Protein AF-A0A7J9N6A4-F1 (afdb_monomer_lite)

Secondary structure (DSSP, 8-state):
--HHHHHHHHHHHHHT-SS----TTHHHHHHHS-TT--GGGSPP----

InterPro domains:
  IPR016135 Ubiquitin-conjugating enzyme/RWD-like [G3DSA:3.10.110.10] (1-48)

Structure (mmCIF, N/CA/C/O backbone):
data_AF-A0A7J9N6A4-F1
#
_entry.id   AF-A0A7J9N6A4-F1
#
loop_
_atom_site.group_PDB
_atom_site.id
_atom_site.type_symbol
_atom_site.label_atom_id
_atom_site.label_alt_id
_atom_site.label_comp_id
_atom_site.label_asym_id
_atom_site.label_entity_id
_atom_site.label_seq_id
_atom_site.pdbx_PDB_ins_code
_atom_site.Cartn_x
_atom_site.Cartn_y
_atom_site.Cartn_z
_atom_site.occupancy
_atom_site.B_iso_or_equiv
_atom_site.auth_seq_id
_atom_site.auth_comp_id
_atom_site.auth_asym_id
_atom_site.auth_atom_id
_atom_site.pdbx_PDB_model_num
ATOM 1 N N . MET A 1 1 ? 13.131 5.900 5.905 1.00 69.50 1 MET A N 1
ATOM 2 C CA . MET A 1 1 ? 12.205 4.747 5.834 1.00 69.50 1 MET A CA 1
ATOM 3 C C . MET A 1 1 ? 13.020 3.477 5.993 1.00 69.50 1 MET A C 1
ATOM 5 O O . MET A 1 1 ? 13.947 3.287 5.216 1.00 69.50 1 MET A O 1
ATOM 9 N N . THR A 1 2 ? 12.737 2.663 7.010 1.00 95.69 2 THR A N 1
ATOM 10 C CA . THR A 1 2 ? 13.417 1.369 7.213 1.00 95.69 2 THR A CA 1
ATOM 11 C C . THR A 1 2 ? 12.559 0.242 6.651 1.00 95.69 2 THR A C 1
ATOM 13 O O . THR A 1 2 ? 11.333 0.360 6.619 1.00 95.69 2 THR A O 1
ATOM 16 N N . VAL A 1 3 ? 13.174 -0.867 6.238 1.00 96.31 3 VAL A N 1
ATOM 17 C CA . VAL A 1 3 ? 12.432 -2.048 5.758 1.00 9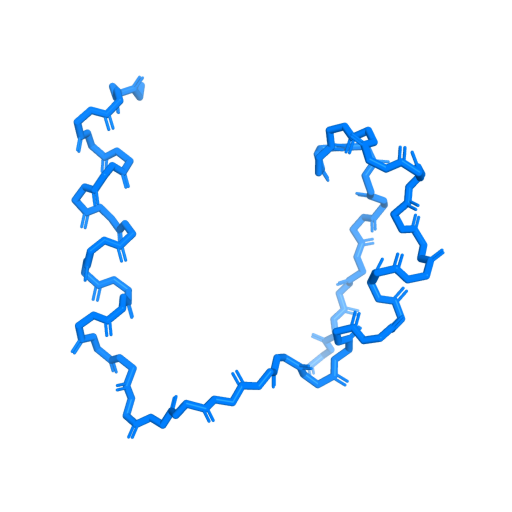6.31 3 VAL A CA 1
ATOM 18 C C . VAL A 1 3 ? 11.417 -2.509 6.806 1.00 96.31 3 VAL A C 1
ATOM 20 O O . VAL A 1 3 ? 10.256 -2.722 6.476 1.00 96.31 3 VAL A O 1
ATOM 23 N N . SER A 1 4 ? 11.812 -2.527 8.082 1.00 96.38 4 SER A N 1
ATOM 24 C CA . SER A 1 4 ? 10.931 -2.890 9.194 1.00 96.38 4 SER A CA 1
ATOM 25 C C . SER A 1 4 ? 9.678 -2.016 9.260 1.00 96.38 4 SER A C 1
ATOM 27 O O . SER A 1 4 ? 8.581 -2.542 9.415 1.00 96.38 4 SER A O 1
ATOM 29 N N . SER A 1 5 ? 9.813 -0.695 9.076 1.00 97.31 5 SER A N 1
ATOM 30 C CA . SER A 1 5 ? 8.650 0.204 9.060 1.00 97.31 5 SER A CA 1
ATOM 31 C C . SER A 1 5 ? 7.689 -0.103 7.905 1.00 97.31 5 SER A C 1
ATOM 33 O O . SER A 1 5 ? 6.480 -0.064 8.099 1.00 97.31 5 SER A O 1
ATOM 35 N N . ILE A 1 6 ? 8.204 -0.496 6.733 1.00 96.81 6 ILE A N 1
ATOM 36 C CA . ILE A 1 6 ? 7.377 -0.896 5.585 1.00 96.81 6 ILE A CA 1
ATOM 37 C C . ILE A 1 6 ? 6.633 -2.204 5.874 1.00 96.81 6 ILE A C 1
ATOM 39 O O . ILE A 1 6 ? 5.438 -2.300 5.600 1.00 96.81 6 ILE A O 1
ATOM 43 N N . CYS A 1 7 ? 7.313 -3.193 6.460 1.00 97.19 7 CYS A N 1
ATOM 44 C CA . CYS A 1 7 ? 6.704 -4.477 6.809 1.00 97.19 7 CYS A CA 1
ATOM 45 C C . CYS A 1 7 ? 5.525 -4.304 7.774 1.00 97.19 7 CYS A C 1
ATOM 47 O O . CYS A 1 7 ? 4.461 -4.877 7.545 1.00 97.19 7 CYS A O 1
ATOM 49 N N . ILE A 1 8 ? 5.689 -3.482 8.816 1.00 97.88 8 ILE A N 1
ATOM 50 C CA . ILE A 1 8 ? 4.622 -3.218 9.790 1.00 97.88 8 ILE A CA 1
ATOM 51 C C . ILE A 1 8 ? 3.448 -2.475 9.144 1.00 97.88 8 ILE A C 1
ATOM 53 O O . ILE A 1 8 ? 2.298 -2.827 9.399 1.00 97.88 8 ILE A O 1
ATOM 57 N N . SER A 1 9 ? 3.706 -1.506 8.263 1.00 98.00 9 SER A N 1
ATOM 5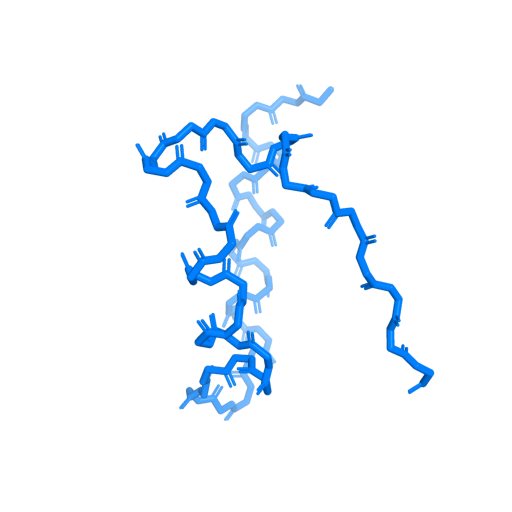8 C CA . SER A 1 9 ? 2.632 -0.802 7.552 1.00 98.00 9 SER A CA 1
ATOM 59 C C . SER A 1 9 ? 1.806 -1.734 6.659 1.00 98.00 9 SER A C 1
ATOM 61 O O . SER A 1 9 ? 0.579 -1.666 6.680 1.00 98.00 9 SER A O 1
ATOM 63 N N . ILE A 1 10 ? 2.453 -2.639 5.914 1.00 97.31 10 ILE A N 1
ATOM 64 C CA . ILE A 1 10 ? 1.752 -3.628 5.076 1.00 97.31 10 ILE A CA 1
ATOM 65 C C . ILE A 1 10 ? 0.951 -4.604 5.947 1.00 97.31 10 ILE A C 1
ATOM 67 O O . ILE A 1 10 ? -0.198 -4.904 5.629 1.00 97.31 10 ILE A O 1
ATOM 71 N N . LEU A 1 11 ? 1.526 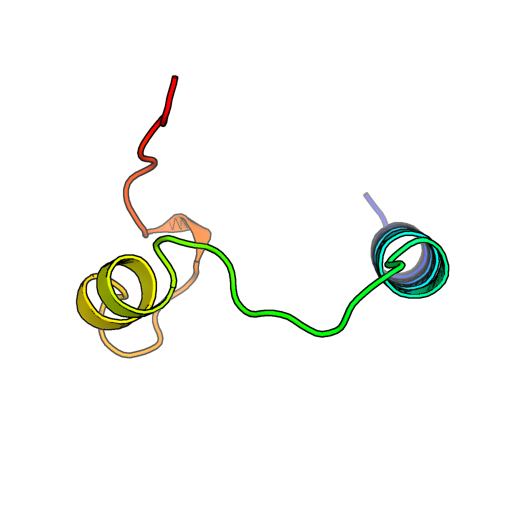-5.071 7.060 1.00 97.81 11 LEU A N 1
ATOM 72 C CA . LEU A 1 11 ? 0.833 -5.957 7.998 1.00 97.81 11 LEU A CA 1
ATOM 73 C C . LEU A 1 11 ? -0.424 -5.291 8.576 1.00 97.81 11 LEU A C 1
ATOM 75 O O . LEU A 1 11 ? -1.482 -5.917 8.629 1.00 97.81 11 LEU A O 1
ATOM 79 N N . SER A 1 12 ? -0.316 -4.020 8.966 1.00 97.94 12 SER A N 1
ATOM 80 C CA . SER A 1 12 ? -1.439 -3.231 9.476 1.00 97.94 12 SER A CA 1
ATOM 81 C C . SER A 1 12 ? -2.544 -3.082 8.424 1.00 97.94 12 SER A C 1
ATOM 83 O O . SER A 1 12 ? -3.705 -3.357 8.716 1.00 97.94 12 SER A O 1
ATOM 85 N N . MET A 1 13 ? -2.178 -2.758 7.176 1.00 97.44 13 MET A N 1
ATOM 86 C CA . MET A 1 13 ? -3.113 -2.655 6.047 1.00 97.44 13 MET A CA 1
ATOM 87 C C . MET A 1 13 ? -3.867 -3.967 5.783 1.00 97.44 13 MET A C 1
ATOM 89 O O . MET A 1 13 ? -5.068 -3.953 5.538 1.00 97.44 13 MET A O 1
ATOM 93 N N . LEU A 1 14 ? -3.176 -5.109 5.824 1.00 96.56 14 LEU A N 1
ATOM 94 C CA . LEU A 1 14 ? -3.813 -6.411 5.605 1.00 96.56 14 LEU A CA 1
ATOM 95 C C . LEU A 1 14 ? -4.692 -6.833 6.788 1.00 96.56 14 LEU A C 1
ATOM 97 O O . LEU A 1 14 ? -5.723 -7.462 6.579 1.00 96.56 14 LEU A O 1
ATOM 101 N N . SER A 1 15 ? -4.308 -6.470 8.013 1.00 97.38 15 SER A N 1
ATOM 102 C CA . SER A 1 15 ? -5.078 -6.784 9.225 1.00 97.38 15 SER A CA 1
ATOM 103 C C . SER A 1 15 ? -6.394 -6.007 9.315 1.00 97.38 15 SER A C 1
ATOM 105 O O . SER A 1 15 ? -7.333 -6.479 9.950 1.00 97.38 15 SER A O 1
ATOM 107 N N . SER A 1 16 ? -6.478 -4.825 8.696 1.00 97.44 16 SER A N 1
ATOM 108 C CA . SER A 1 16 ? -7.689 -3.995 8.682 1.00 97.44 16 SER A CA 1
ATOM 109 C C . SER A 1 16 ? -8.613 -4.254 7.486 1.00 97.44 16 SER A C 1
ATOM 111 O O . SER A 1 16 ? -9.713 -3.701 7.438 1.00 97.44 16 SER A O 1
ATOM 113 N N . ALA A 1 17 ? -8.206 -5.093 6.527 1.00 96.19 17 ALA A N 1
ATOM 114 C CA . ALA A 1 17 ? -9.023 -5.427 5.368 1.00 96.19 17 ALA A CA 1
ATOM 115 C C . ALA A 1 17 ? -10.227 -6.294 5.779 1.00 96.19 17 ALA A C 1
ATOM 117 O O . ALA A 1 17 ? -10.075 -7.428 6.228 1.00 96.19 17 ALA A O 1
ATOM 118 N N . THR A 1 18 ? -11.441 -5.773 5.594 1.00 96.81 18 THR A N 1
ATOM 119 C CA . THR A 1 18 ? -12.692 -6.476 5.932 1.00 96.81 18 THR A CA 1
ATOM 120 C C . THR A 1 18 ? -13.109 -7.503 4.880 1.00 96.81 18 THR A C 1
ATOM 122 O O . THR A 1 18 ? -13.896 -8.402 5.169 1.00 96.81 18 THR A O 1
ATOM 125 N N . VAL A 1 19 ? -12.590 -7.378 3.656 1.00 96.50 19 VAL A N 1
ATOM 126 C CA . VAL A 1 19 ? -12.953 -8.201 2.499 1.00 96.50 19 VAL A CA 1
ATOM 127 C C . VAL A 1 19 ? -11.735 -8.486 1.625 1.00 96.50 19 VAL A C 1
ATOM 129 O O . VAL A 1 19 ? -10.841 -7.653 1.474 1.00 96.50 19 VAL A O 1
ATOM 132 N N . LYS A 1 20 ? -11.711 -9.674 1.012 1.00 95.12 20 LYS A N 1
ATOM 133 C CA . LYS A 1 20 ? -10.692 -10.048 0.028 1.00 95.12 20 LYS A CA 1
ATOM 134 C C . LYS A 1 20 ? -11.202 -9.723 -1.371 1.00 95.12 20 LYS A C 1
ATOM 136 O O . LYS A 1 20 ? -11.939 -10.510 -1.958 1.00 95.12 20 LYS A O 1
ATOM 141 N N . GLN A 1 21 ? -10.788 -8.579 -1.899 1.00 94.25 21 GLN A N 1
ATOM 142 C CA . GLN A 1 21 ? -11.167 -8.128 -3.235 1.00 94.25 21 GLN A CA 1
ATOM 143 C C . GLN A 1 21 ? -9.981 -7.503 -3.969 1.00 94.25 21 GLN A C 1
ATOM 145 O O . GLN A 1 21 ? -9.043 -7.002 -3.346 1.00 94.25 21 GLN A O 1
ATOM 150 N N . CYS A 1 22 ? -10.025 -7.546 -5.299 1.00 90.88 22 CYS A N 1
ATOM 151 C CA . CYS A 1 22 ? -9.101 -6.784 -6.130 1.00 90.88 22 CYS A CA 1
ATOM 152 C C . CYS A 1 22 ? -9.524 -5.305 -6.177 1.00 90.88 22 CYS A C 1
ATOM 154 O O . CYS A 1 22 ? -10.719 -5.020 -6.080 1.00 90.88 22 CYS A O 1
ATOM 156 N N . PRO A 1 23 ? -8.574 -4.370 -6.356 1.00 90.56 23 PRO A N 1
ATOM 157 C CA . PRO A 1 23 ? -8.897 -2.986 -6.693 1.00 90.56 23 PRO A CA 1
ATOM 158 C C . PRO A 1 23 ? -9.744 -2.902 -7.969 1.00 90.56 23 PRO A C 1
ATOM 160 O O . PRO A 1 23 ? -9.563 -3.713 -8.881 1.00 90.56 23 PRO A O 1
ATOM 163 N N . GLU A 1 24 ? -10.624 -1.906 -8.055 1.00 90.06 24 GLU A N 1
ATOM 164 C CA . GLU A 1 24 ? -11.563 -1.732 -9.175 1.00 90.06 24 GLU A CA 1
ATOM 165 C C . GLU A 1 24 ? -10.862 -1.593 -10.537 1.00 90.06 24 GLU A C 1
ATOM 167 O O . GLU A 1 24 ? -11.377 -2.040 -11.560 1.00 90.06 24 GLU A O 1
ATOM 172 N N . ASP A 1 25 ? -9.652 -1.033 -10.563 1.00 87.94 25 ASP A N 1
ATOM 173 C CA . ASP A 1 25 ? -8.859 -0.811 -11.771 1.00 87.94 25 ASP A CA 1
ATOM 174 C C . ASP A 1 25 ? -7.700 -1.808 -11.950 1.00 87.94 25 ASP A C 1
ATOM 176 O O . ASP A 1 25 ? -6.842 -1.599 -12.816 1.00 87.94 25 ASP A O 1
ATOM 180 N N . ASN A 1 26 ? -7.680 -2.910 -11.187 1.00 90.00 26 ASN A N 1
ATOM 181 C CA . ASN A 1 26 ? -6.600 -3.903 -11.191 1.00 90.00 26 ASN A CA 1
ATOM 182 C C . ASN A 1 26 ? -6.188 -4.327 -12.609 1.00 90.00 26 ASN A C 1
ATOM 184 O O . ASN A 1 26 ? -5.015 -4.254 -12.969 1.00 90.00 26 ASN A O 1
ATOM 188 N N . ASP A 1 27 ? -7.149 -4.724 -13.443 1.00 89.75 27 ASP A N 1
ATOM 189 C CA . ASP A 1 27 ? -6.857 -5.241 -14.784 1.00 89.75 27 ASP A CA 1
ATOM 190 C C . ASP A 1 27 ? -6.252 -4.171 -15.693 1.00 89.75 27 ASP A C 1
ATOM 192 O O . ASP A 1 27 ? -5.373 -4.450 -16.513 1.00 89.75 27 ASP A O 1
ATOM 196 N N . ARG A 1 28 ? -6.695 -2.919 -15.537 1.00 86.81 28 ARG A N 1
ATOM 197 C CA . ARG A 1 28 ? -6.133 -1.777 -16.259 1.00 86.81 28 ARG A CA 1
ATOM 198 C C . ARG A 1 28 ? -4.728 -1.465 -15.757 1.00 86.81 28 ARG A C 1
ATOM 200 O O . ARG A 1 28 ? -3.849 -1.217 -16.586 1.00 86.81 28 ARG A O 1
ATOM 207 N N . TYR A 1 29 ? -4.504 -1.473 -14.446 1.00 86.44 29 TYR A N 1
ATOM 208 C CA . TYR A 1 29 ? -3.182 -1.275 -13.855 1.00 86.44 29 TYR A CA 1
ATOM 209 C C . TYR A 1 29 ? -2.199 -2.335 -14.366 1.00 86.44 29 TYR A C 1
ATOM 211 O O . TYR A 1 29 ? -1.168 -1.986 -14.941 1.00 86.44 29 TYR A O 1
ATOM 219 N N . VAL A 1 30 ? -2.566 -3.616 -14.276 1.00 87.44 30 VAL A N 1
ATOM 220 C CA . VAL A 1 30 ? -1.737 -4.750 -14.714 1.00 87.44 30 VAL A CA 1
ATOM 221 C C . VAL A 1 30 ? -1.432 -4.687 -16.214 1.00 87.44 30 VAL A C 1
ATOM 223 O O . VAL A 1 30 ? -0.283 -4.895 -16.599 1.00 87.44 30 VAL A O 1
ATOM 226 N N . LYS A 1 31 ? -2.402 -4.326 -17.068 1.00 86.25 31 LYS A N 1
ATOM 227 C CA . LYS A 1 31 ? -2.167 -4.128 -18.515 1.00 86.25 31 LYS A CA 1
ATOM 228 C C . LYS A 1 31 ? -1.185 -2.994 -18.820 1.00 86.25 31 LYS A C 1
ATOM 230 O O . LYS A 1 31 ? -0.450 -3.072 -19.799 1.00 86.25 31 LYS A O 1
ATOM 235 N N . ASN A 1 32 ? -1.190 -1.933 -18.013 1.00 81.69 32 ASN A N 1
ATOM 236 C CA . ASN A 1 32 ? -0.315 -0.772 -18.198 1.00 81.69 32 ASN A CA 1
ATOM 237 C C . ASN A 1 32 ? 1.034 -0.907 -17.476 1.00 81.69 32 ASN A C 1
ATOM 239 O O . ASN A 1 32 ? 1.945 -0.108 -17.721 1.00 81.69 32 ASN A O 1
ATOM 243 N N . CYS A 1 33 ? 1.197 -1.909 -16.606 1.00 81.75 33 CYS A N 1
ATOM 244 C CA . CYS A 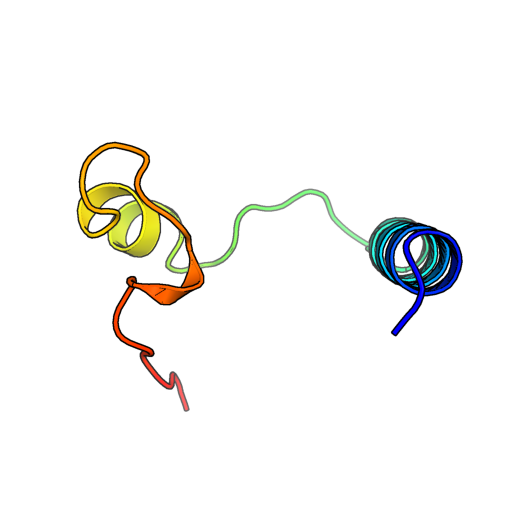1 33 ? 2.494 -2.253 -16.049 1.00 81.75 33 CYS A CA 1
ATOM 245 C C . CYS A 1 33 ? 3.439 -2.636 -17.191 1.00 81.75 33 CYS A C 1
ATOM 247 O O . CYS A 1 33 ? 3.178 -3.556 -17.960 1.00 81.75 33 CYS A O 1
ATOM 249 N N . ARG A 1 34 ? 4.570 -1.931 -17.290 1.00 70.44 34 ARG A N 1
ATOM 250 C CA . ARG A 1 34 ? 5.592 -2.136 -18.329 1.00 70.44 34 ARG A CA 1
ATOM 251 C C . ARG A 1 34 ? 6.335 -3.470 -18.137 1.00 70.44 34 ARG A C 1
ATOM 253 O O . ARG A 1 34 ? 7.500 -3.451 -17.748 1.00 70.44 34 ARG A O 1
ATOM 260 N N . ASN A 1 35 ? 5.669 -4.602 -18.373 1.00 67.00 35 ASN A N 1
ATOM 261 C CA . ASN A 1 35 ? 6.203 -5.971 -18.326 1.00 67.00 35 ASN A CA 1
ATOM 262 C C . ASN A 1 35 ? 7.108 -6.248 -17.107 1.00 67.00 35 ASN A C 1
ATOM 264 O O . ASN A 1 35 ? 8.263 -6.638 -17.258 1.00 67.00 35 ASN A O 1
ATOM 268 N N . GLY A 1 36 ? 6.612 -6.001 -15.890 1.00 64.50 36 GLY A N 1
ATOM 269 C CA . GLY A 1 36 ? 7.350 -6.314 -14.655 1.00 64.50 36 GLY A CA 1
ATOM 270 C C . GLY A 1 36 ? 8.425 -5.299 -14.240 1.00 64.50 36 GLY A C 1
ATOM 271 O O . GLY A 1 36 ? 9.210 -5.575 -13.334 1.00 64.50 36 GLY A O 1
ATOM 272 N N . ARG A 1 37 ? 8.478 -4.112 -14.861 1.00 73.88 37 ARG A N 1
ATOM 273 C CA . ARG A 1 37 ? 9.293 -2.991 -14.354 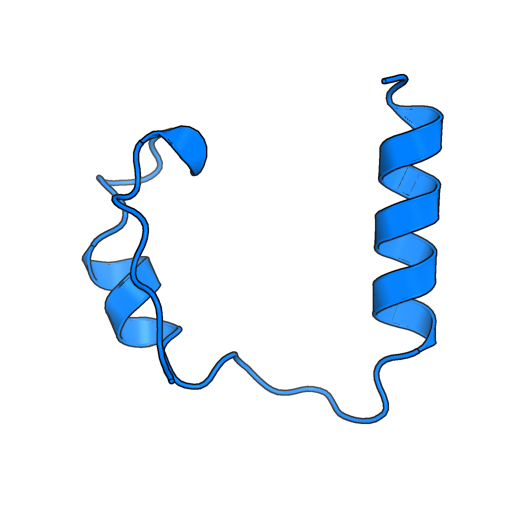1.00 73.88 37 ARG A CA 1
ATOM 274 C C . ARG A 1 37 ? 8.744 -2.431 -13.035 1.00 73.88 37 ARG A C 1
ATOM 276 O O . ARG A 1 37 ? 7.614 -2.700 -12.642 1.00 73.88 37 ARG A O 1
ATOM 283 N N . SER A 1 38 ? 9.567 -1.620 -12.364 1.00 81.06 38 SER A N 1
ATOM 284 C CA . SER A 1 38 ? 9.249 -1.015 -11.064 1.00 81.06 38 SER A CA 1
ATOM 285 C C . SER A 1 38 ? 7.872 -0.324 -11.061 1.00 81.06 38 SER A C 1
ATOM 287 O O . SER A 1 38 ? 7.634 0.510 -11.938 1.00 81.06 38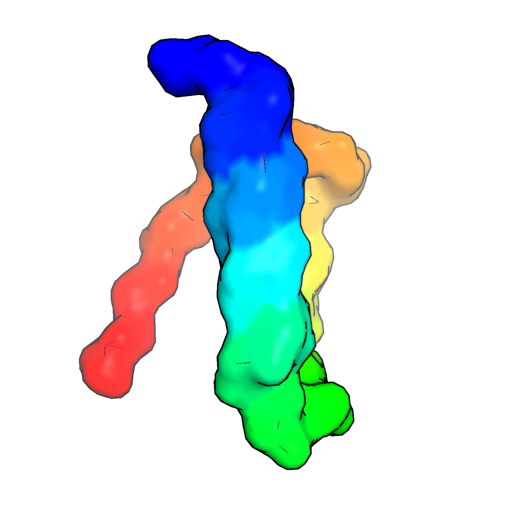 SER A O 1
ATOM 289 N N . PRO A 1 39 ? 7.019 -0.558 -10.042 1.00 84.69 39 PRO A N 1
ATOM 290 C CA . PRO A 1 39 ? 5.736 0.136 -9.868 1.00 84.69 39 PRO A CA 1
ATOM 291 C C . PRO A 1 39 ? 5.842 1.667 -9.904 1.00 84.69 39 PRO A C 1
ATOM 293 O O . PRO A 1 39 ? 4.906 2.346 -10.306 1.00 84.69 39 PRO A O 1
ATOM 296 N N . LYS A 1 40 ? 7.013 2.221 -9.558 1.00 84.25 40 LYS A N 1
ATOM 297 C CA . LYS A 1 40 ? 7.302 3.665 -9.614 1.00 84.25 40 LYS A CA 1
ATOM 298 C C . LYS A 1 40 ? 7.281 4.247 -11.031 1.00 84.25 40 LYS A C 1
ATOM 300 O O . LYS A 1 40 ? 7.246 5.460 -11.188 1.00 84.25 40 LYS A O 1
ATOM 305 N N . GLN A 1 41 ? 7.377 3.400 -12.054 1.00 81.56 41 GLN A N 1
ATOM 306 C CA . GLN A 1 41 ? 7.348 3.809 -13.459 1.00 81.56 41 GLN A CA 1
ATOM 307 C C . GLN A 1 41 ? 5.942 3.746 -14.061 1.00 81.56 41 GLN A C 1
ATOM 309 O O . GLN A 1 41 ? 5.754 4.178 -15.201 1.00 81.56 41 GLN A O 1
ATOM 314 N N . THR A 1 42 ? 4.966 3.200 -13.331 1.00 82.62 42 THR A N 1
ATOM 315 C CA . THR A 1 42 ? 3.566 3.238 -13.744 1.00 82.62 42 THR A CA 1
ATOM 316 C C . THR A 1 42 ? 3.048 4.656 -13.530 1.00 82.62 42 THR A C 1
ATOM 318 O O . THR A 1 42 ? 3.160 5.210 -12.439 1.00 82.62 42 THR A O 1
ATOM 321 N N . ARG A 1 43 ? 2.516 5.273 -14.591 1.00 80.25 43 ARG A N 1
ATOM 322 C CA . ARG A 1 43 ? 1.945 6.623 -14.521 1.00 80.25 43 ARG A CA 1
ATOM 323 C C . ARG A 1 43 ? 0.789 6.620 -13.522 1.00 80.25 43 ARG A C 1
ATOM 325 O O . ARG A 1 43 ? -0.060 5.739 -13.599 1.00 80.25 43 ARG A O 1
ATOM 332 N N . TRP A 1 44 ? 0.779 7.584 -12.606 1.00 70.44 44 TRP A N 1
ATOM 333 C CA . TRP A 1 44 ? -0.281 7.724 -11.612 1.00 70.44 44 TRP A CA 1
ATOM 334 C C . TRP A 1 44 ? -1.588 8.156 -12.279 1.00 70.44 44 TRP A C 1
ATOM 336 O O . TRP A 1 44 ? -1.584 9.019 -13.162 1.00 70.44 44 TRP A O 1
ATOM 346 N N . TRP A 1 45 ? -2.684 7.533 -11.859 1.00 71.12 45 TRP A N 1
ATOM 347 C CA . TRP A 1 45 ? -4.038 7.852 -12.288 1.00 71.12 45 TRP A CA 1
ATOM 348 C C . TRP A 1 45 ? -4.855 8.116 -11.030 1.00 71.12 45 TRP A C 1
ATOM 350 O O . TRP A 1 45 ? -4.954 7.245 -10.171 1.00 71.12 45 TRP A O 1
ATOM 360 N N . PHE A 1 46 ? -5.370 9.335 -10.912 1.00 76.12 46 PHE A N 1
ATOM 361 C CA . PHE A 1 46 ? -6.330 9.689 -9.878 1.00 76.12 46 PHE A CA 1
ATOM 362 C C . PHE A 1 46 ? -7.715 9.241 -10.330 1.00 76.12 46 PHE A C 1
ATOM 364 O O . PHE A 1 46 ? -8.077 9.477 -11.486 1.00 76.12 46 PHE A O 1
ATOM 371 N N . HIS A 1 47 ? -8.456 8.612 -9.429 1.00 70.44 47 HIS A N 1
ATOM 372 C CA . HIS A 1 47 ? -9.887 8.374 -9.573 1.00 70.44 47 HIS A CA 1
ATOM 373 C C . HIS A 1 47 ? -10.560 9.248 -8.505 1.00 70.44 47 HIS A C 1
ATOM 375 O O . HIS A 1 47 ? -10.053 9.282 -7.382 1.00 70.44 47 HIS A O 1
ATOM 381 N N . ASP A 1 48 ? -11.586 10.012 -8.890 1.00 66.56 48 ASP A N 1
ATOM 382 C CA . ASP A 1 48 ? -12.342 10.904 -7.989 1.00 66.56 48 ASP A CA 1
ATOM 383 C C . ASP A 1 48 ? -13.092 10.138 -6.887 1.00 66.56 48 ASP A C 1
ATOM 385 O O . ASP A 1 48 ? -13.547 9.001 -7.157 1.00 66.56 48 ASP A O 1
#

Radius of gyration: 13.54 Å; chains: 1; bounding box: 26×21×28 Å

pLDDT: mean 87.09, std 10.4, range [64.5, 98.0]

Organism: Gossypium schwendimanii (NCBI:txid34291)

Sequence (48 aa):
MTVSSICISILSMLSSATVKQCPEDNDRYVKNCRNGRSPKQTRWWFHD

Foldseek 3Di:
DDPVVVVVVVVVVVVPDPDDDDPPCNVVQVVQPPPPPDPVPRDDDDDD